Protein AF-A0A820GLK2-F1 (afdb_monomer)

Solvent-accessible surface area (backbone atoms only — not comparable to full-atom values): 5997 Å² total; per-residue (Å²): 110,70,65,62,49,45,74,74,43,26,61,38,66,73,38,43,76,71,35,72,69,24,27,65,56,79,54,39,72,41,51,70,53,36,54,73,48,28,77,39,46,34,54,80,67,47,67,36,92,81,58,65,65,64,58,57,59,56,61,69,67,52,93,72,88,89,77,72,69,48,96,80,53,87,81,52,85,61,39,49,47,45,70,80,38,76,76,55,76,65,64,65,75,81,84,125

pLDDT: mean 92.06, std 10.08, range [39.66, 98.44]

InterPro domains:
  IPR029058 Alpha/Beta hydrolase fold [G3DSA:3.40.50.1820] (1-95)
  IPR029058 Alpha/Beta hydrolase fold [SSF53474] (4-90)

Secondary structure (DSSP, 8-state):
-HHHHHHHHTTSHHHHTT-GGGGG---TT-HHHHHHH-SSHHHHTT-SSS--HHHHHHHTT-S-------TT-SSSSSGGGGGT--PPTT------

Organism: NCBI:txid392033

Sequence (96 aa):
RFHQLITKYAYEKFIQDRISIANYWHNPTQSNKYISWCHFLPDINNERETRNKIYCINMLKLNAFVITYSDLDEIIIPKQSGWFIGYAPQSFKVET

Foldseek 3Di:
DVVVVCVVCLQPQVNLVPPPCSLPDDDLQPNVSCQPRNPHDCQLVQVHPDHDVVSVVVVVPDPDDDFDFDPPDPPDVVSCVSVVDDDHRPRDDPPD

Structure (mmCIF, N/CA/C/O backbone):
data_AF-A0A820GLK2-F1
#
_entry.id   AF-A0A820GLK2-F1
#
loop_
_atom_site.group_PDB
_atom_site.id
_atom_site.type_symbol
_atom_site.label_atom_id
_atom_site.label_alt_id
_atom_site.label_comp_id
_atom_site.label_asym_id
_atom_site.label_entity_id
_atom_site.label_seq_id
_atom_site.pdbx_PDB_ins_code
_atom_site.Cartn_x
_atom_site.Cartn_y
_atom_site.Cartn_z
_atom_site.occupancy
_atom_site.B_iso_or_equiv
_atom_site.auth_seq_id
_atom_site.auth_comp_id
_atom_site.auth_asym_id
_atom_site.auth_atom_id
_atom_site.pdbx_PDB_model_num
ATOM 1 N N . ARG A 1 1 ? 3.908 -9.491 -17.767 1.00 74.69 1 ARG A N 1
ATOM 2 C CA . ARG A 1 1 ? 3.948 -8.191 -18.495 1.00 74.69 1 ARG A CA 1
ATOM 3 C C . ARG A 1 1 ? 3.370 -7.026 -17.683 1.00 74.69 1 ARG A C 1
ATOM 5 O O . ARG A 1 1 ? 4.114 -6.092 -17.435 1.00 74.69 1 ARG A O 1
ATOM 12 N N . PHE A 1 2 ? 2.104 -7.057 -17.235 1.00 83.19 2 PHE A N 1
ATOM 13 C CA . PHE A 1 2 ? 1.537 -5.964 -16.415 1.00 83.19 2 PHE A CA 1
ATOM 14 C C . PHE A 1 2 ? 2.301 -5.748 -15.096 1.00 83.19 2 PHE A C 1
ATOM 16 O O . PHE A 1 2 ? 2.697 -4.626 -14.806 1.00 83.19 2 PHE A O 1
ATOM 23 N N . HIS A 1 3 ? 2.603 -6.832 -14.371 1.00 83.69 3 HIS A N 1
ATOM 24 C CA . HIS A 1 3 ? 3.404 -6.787 -13.141 1.00 83.69 3 HIS A CA 1
ATOM 25 C C . HIS A 1 3 ? 4.754 -6.071 -13.340 1.00 83.69 3 HIS A C 1
ATOM 27 O O . HIS A 1 3 ? 5.078 -5.135 -12.629 1.00 83.69 3 HIS A O 1
ATOM 33 N N . GLN A 1 4 ? 5.517 -6.428 -14.375 1.00 87.25 4 GLN A N 1
ATOM 34 C CA . GLN A 1 4 ? 6.795 -5.767 -14.674 1.00 87.25 4 GLN A CA 1
ATOM 35 C C . GLN A 1 4 ? 6.630 -4.266 -14.980 1.00 87.25 4 GLN A C 1
ATOM 37 O O . GLN A 1 4 ? 7.464 -3.457 -14.573 1.00 87.25 4 GLN A O 1
ATOM 42 N N . LEU A 1 5 ? 5.553 -3.881 -15.677 1.00 89.94 5 LEU A N 1
ATOM 43 C CA . LEU A 1 5 ? 5.266 -2.476 -15.973 1.00 89.94 5 LEU A CA 1
ATOM 44 C C . LEU A 1 5 ? 4.922 -1.695 -14.703 1.00 89.94 5 LEU A C 1
ATOM 46 O O . LEU A 1 5 ? 5.486 -0.622 -14.496 1.00 89.94 5 LEU A O 1
ATOM 50 N N . ILE A 1 6 ? 4.053 -2.226 -13.840 1.00 90.12 6 ILE A N 1
ATOM 51 C CA . ILE A 1 6 ? 3.694 -1.540 -12.596 1.00 90.12 6 ILE A CA 1
ATOM 52 C C . ILE A 1 6 ? 4.902 -1.472 -11.650 1.00 90.12 6 ILE A C 1
ATOM 54 O O . ILE A 1 6 ? 5.203 -0.396 -11.149 1.00 90.12 6 ILE A O 1
ATOM 58 N N . THR A 1 7 ? 5.709 -2.533 -11.532 1.00 88.56 7 THR A N 1
ATOM 59 C CA . THR A 1 7 ? 6.958 -2.516 -10.747 1.00 88.56 7 THR A CA 1
ATOM 60 C C . THR A 1 7 ? 7.914 -1.410 -11.190 1.00 88.56 7 THR A C 1
ATOM 62 O O . THR A 1 7 ? 8.594 -0.811 -10.355 1.00 88.56 7 THR A O 1
ATOM 65 N N . LYS A 1 8 ? 7.977 -1.125 -12.496 1.00 91.31 8 LYS A N 1
ATOM 66 C CA . LYS A 1 8 ? 8.883 -0.119 -13.058 1.00 91.31 8 LYS A CA 1
ATOM 67 C C . LYS A 1 8 ? 8.332 1.307 -12.981 1.00 91.31 8 LYS A C 1
ATOM 69 O O . LYS A 1 8 ? 9.111 2.225 -12.740 1.00 91.31 8 LYS A O 1
ATOM 74 N N . TYR A 1 9 ? 7.029 1.488 -13.197 1.00 95.44 9 TYR A N 1
ATOM 75 C CA . TYR A 1 9 ? 6.416 2.801 -13.432 1.00 95.44 9 TYR A CA 1
ATOM 76 C C . TYR A 1 9 ? 5.352 3.206 -12.403 1.00 95.44 9 TYR A C 1
ATOM 78 O O . TYR A 1 9 ? 4.763 4.272 -12.557 1.00 95.44 9 TYR A O 1
ATOM 86 N N . ALA A 1 10 ? 5.087 2.403 -11.363 1.00 96.25 10 ALA A N 1
ATOM 87 C CA . ALA A 1 10 ? 4.038 2.689 -10.376 1.00 9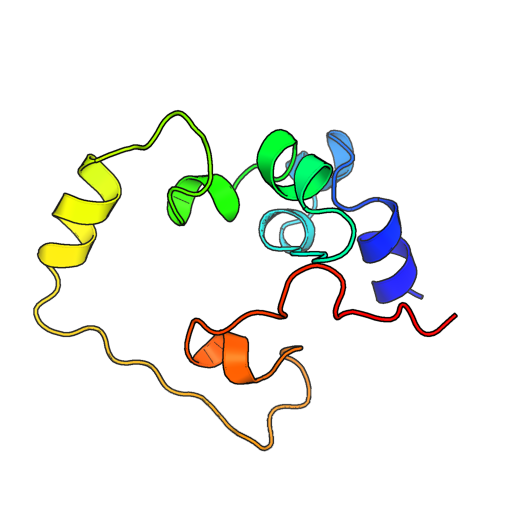6.25 10 ALA A CA 1
ATOM 88 C C . ALA A 1 10 ? 4.125 4.111 -9.823 1.00 96.25 10 ALA A C 1
ATOM 90 O O . ALA A 1 10 ? 3.106 4.771 -9.694 1.00 96.25 10 ALA A O 1
ATOM 91 N N . TYR A 1 11 ? 5.328 4.596 -9.526 1.00 97.31 11 TYR A N 1
ATOM 92 C CA . TYR A 1 11 ? 5.537 5.889 -8.874 1.00 97.31 11 TYR A CA 1
ATOM 93 C C . TYR A 1 11 ? 5.650 7.076 -9.842 1.00 97.31 11 TYR A C 1
ATOM 95 O O . TYR A 1 11 ? 5.952 8.185 -9.413 1.00 97.31 11 TYR A O 1
ATOM 103 N N . GLU A 1 12 ? 5.414 6.869 -11.139 1.00 97.19 12 GLU A N 1
ATOM 104 C CA . GLU A 1 12 ? 5.312 7.972 -12.092 1.00 97.19 12 GLU A CA 1
ATOM 105 C C . GLU A 1 12 ? 3.996 8.725 -11.881 1.00 97.19 12 GLU A C 1
ATOM 107 O O . GLU A 1 12 ? 2.930 8.114 -11.780 1.00 97.19 12 GLU A O 1
ATOM 112 N N . LYS A 1 13 ? 4.045 10.063 -11.878 1.00 96.81 13 LYS A N 1
ATOM 113 C CA . LYS A 1 13 ? 2.887 10.918 -11.558 1.00 96.81 13 LYS A CA 1
ATOM 114 C C . LYS A 1 13 ? 1.635 10.572 -12.375 1.00 96.81 13 LYS A C 1
ATOM 116 O O . LYS A 1 13 ? 0.561 10.394 -11.817 1.00 96.81 13 LYS A O 1
ATOM 121 N N . PHE A 1 14 ? 1.772 10.417 -13.693 1.00 96.81 14 PHE A N 1
ATOM 122 C CA . PHE A 1 14 ? 0.645 10.059 -14.566 1.00 96.81 14 PHE A CA 1
ATOM 123 C C . PHE A 1 14 ? 0.030 8.692 -14.223 1.00 96.81 14 PHE A C 1
ATOM 125 O O . PHE A 1 14 ? -1.171 8.499 -14.406 1.00 96.81 14 PHE A O 1
ATOM 132 N N . ILE A 1 15 ? 0.844 7.746 -13.743 1.00 97.44 15 ILE A N 1
ATOM 133 C CA . ILE A 1 15 ? 0.399 6.404 -13.361 1.00 97.44 15 ILE A CA 1
ATOM 134 C C . ILE A 1 15 ? -0.325 6.456 -12.013 1.00 97.44 15 ILE A C 1
ATOM 136 O O . ILE A 1 15 ? -1.427 5.921 -11.919 1.00 97.44 15 ILE A O 1
ATOM 140 N N . GLN A 1 16 ? 0.218 7.164 -11.017 1.00 97.88 16 GLN A N 1
ATOM 141 C CA . GLN A 1 16 ? -0.462 7.41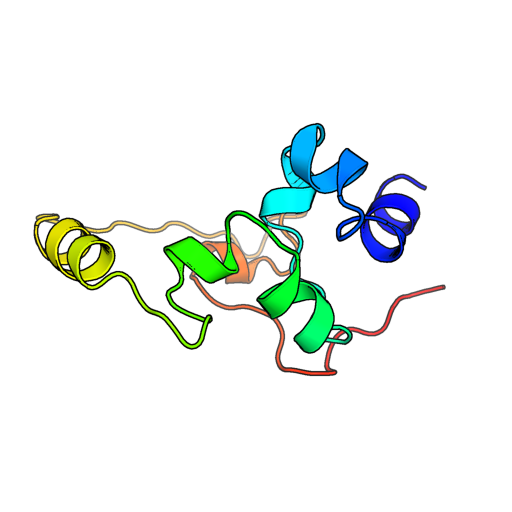6 -9.737 1.00 97.88 16 GLN A CA 1
ATOM 142 C C . GLN A 1 16 ? -1.818 8.121 -9.925 1.00 97.88 16 GLN A C 1
ATOM 144 O O . GLN A 1 16 ? -2.799 7.746 -9.288 1.00 97.88 16 GLN A O 1
ATOM 149 N N . ASP A 1 17 ? -1.897 9.088 -10.844 1.00 97.75 17 ASP A N 1
ATOM 150 C CA . ASP A 1 17 ? -3.112 9.872 -11.109 1.00 97.75 17 ASP A CA 1
ATOM 151 C C . ASP A 1 17 ? -4.220 9.069 -11.833 1.00 97.75 17 ASP A C 1
ATOM 153 O O . ASP A 1 17 ? -5.373 9.499 -11.855 1.00 97.75 17 ASP A O 1
ATOM 157 N N . ARG A 1 18 ? -3.901 7.932 -12.478 1.00 96.50 18 ARG A N 1
ATOM 158 C CA . ARG A 1 18 ? -4.832 7.238 -13.401 1.00 96.50 18 ARG A CA 1
ATOM 159 C C . ARG A 1 18 ? -5.020 5.748 -13.156 1.00 96.50 18 ARG A C 1
ATOM 161 O O . ARG A 1 18 ? -6.019 5.192 -13.607 1.00 96.50 18 ARG A O 1
ATOM 168 N N . ILE A 1 19 ? -4.077 5.087 -12.493 1.00 96.62 19 ILE A N 1
ATOM 169 C CA . ILE A 1 19 ? -4.096 3.641 -12.267 1.00 96.62 19 ILE A CA 1
ATOM 170 C C . ILE A 1 19 ? -4.244 3.383 -10.771 1.00 96.62 19 ILE A C 1
ATOM 172 O O . ILE A 1 19 ? -3.330 3.632 -9.988 1.00 96.62 19 ILE A O 1
ATOM 176 N N . SER A 1 20 ? -5.386 2.827 -10.367 1.00 96.44 20 SER A N 1
ATOM 177 C CA . SER A 1 20 ? -5.675 2.538 -8.956 1.00 96.44 20 SER A CA 1
ATOM 178 C C . SER A 1 20 ? -4.626 1.624 -8.317 1.00 96.44 20 SER A C 1
ATOM 180 O O . SER A 1 20 ? -4.183 1.896 -7.209 1.00 96.44 20 SER A O 1
ATOM 182 N N . ILE A 1 21 ? -4.154 0.605 -9.041 1.00 95.94 21 ILE A N 1
ATOM 183 C CA . ILE A 1 21 ? -3.149 -0.358 -8.556 1.00 95.94 21 ILE A CA 1
ATOM 184 C C . ILE A 1 21 ? -1.854 0.338 -8.113 1.00 95.94 21 ILE A C 1
ATOM 186 O O . ILE A 1 21 ? -1.212 -0.083 -7.155 1.00 95.94 21 ILE A O 1
ATOM 190 N N . ALA A 1 22 ? -1.482 1.439 -8.768 1.00 97.25 22 ALA A N 1
ATOM 191 C CA . ALA A 1 22 ? -0.277 2.186 -8.433 1.00 97.25 22 ALA A CA 1
ATOM 192 C C . ALA A 1 22 ? -0.335 2.807 -7.028 1.00 97.25 22 ALA A C 1
ATOM 194 O O . ALA A 1 22 ? 0.693 2.925 -6.365 1.00 97.25 22 ALA A O 1
ATOM 195 N N . ASN A 1 23 ? -1.535 3.155 -6.559 1.00 98.00 23 ASN A N 1
ATOM 196 C CA . ASN A 1 23 ? -1.768 3.844 -5.290 1.00 98.00 23 ASN A CA 1
ATOM 197 C C . ASN A 1 23 ? -1.594 2.939 -4.058 1.00 98.00 23 ASN A C 1
ATOM 199 O O . ASN A 1 23 ? -1.519 3.430 -2.934 1.00 98.00 23 ASN A O 1
ATOM 203 N N . TYR A 1 24 ? -1.497 1.624 -4.252 1.00 97.00 24 TYR A N 1
ATOM 204 C CA . TYR A 1 24 ? -1.152 0.667 -3.199 1.00 97.00 24 TYR A CA 1
ATOM 205 C C . TYR A 1 24 ? 0.001 -0.258 -3.593 1.00 97.00 24 TYR A C 1
ATOM 207 O O . TYR A 1 24 ? 0.262 -1.263 -2.933 1.00 97.00 24 TYR A O 1
ATOM 215 N N . TRP A 1 25 ? 0.727 0.089 -4.657 1.00 96.38 25 TRP A N 1
ATOM 216 C CA . T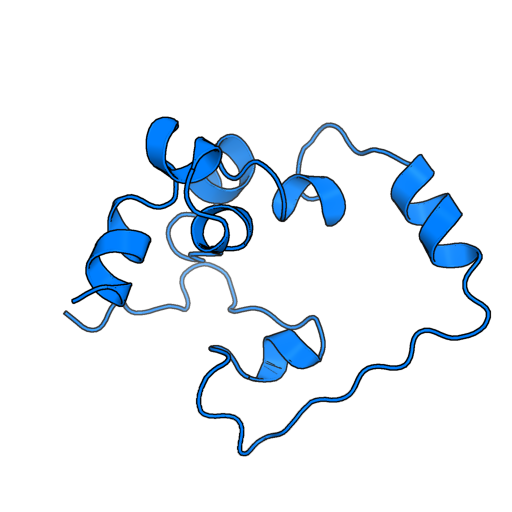RP A 1 25 ? 1.927 -0.636 -5.033 1.00 96.38 25 TRP A CA 1
ATOM 217 C C . TRP A 1 25 ? 3.029 -0.379 -4.003 1.00 96.38 25 TRP A C 1
ATOM 219 O O . TRP A 1 25 ? 3.523 0.742 -3.884 1.00 96.38 25 TRP A O 1
ATOM 229 N N . HIS A 1 26 ? 3.424 -1.420 -3.271 1.00 95.06 26 HIS A N 1
ATOM 230 C CA . HIS A 1 26 ? 4.466 -1.338 -2.253 1.00 95.06 26 HIS A CA 1
ATOM 231 C C . HIS A 1 26 ? 5.671 -2.194 -2.652 1.00 95.06 26 HIS A C 1
ATOM 233 O O . HIS A 1 26 ? 5.732 -3.395 -2.397 1.00 95.06 26 HIS A O 1
ATOM 239 N N . ASN A 1 27 ? 6.649 -1.559 -3.299 1.00 93.19 27 ASN A N 1
ATOM 240 C CA . ASN A 1 27 ? 7.921 -2.196 -3.637 1.00 93.19 27 ASN A CA 1
ATOM 241 C C . ASN A 1 27 ? 8.943 -2.007 -2.494 1.00 93.19 27 ASN A C 1
ATOM 243 O O . ASN A 1 27 ? 9.467 -0.896 -2.347 1.00 93.19 27 ASN A O 1
ATOM 247 N N . PRO A 1 28 ? 9.314 -3.063 -1.741 1.00 90.88 28 PRO A N 1
ATOM 248 C CA . PRO A 1 28 ? 10.189 -2.946 -0.570 1.00 90.88 28 PRO A CA 1
ATOM 249 C C . PRO A 1 28 ? 11.667 -2.711 -0.925 1.00 90.88 28 PRO A C 1
ATOM 251 O O . PRO A 1 28 ? 12.483 -2.481 -0.036 1.00 90.88 28 PRO A O 1
ATOM 254 N N . THR A 1 29 ? 12.039 -2.768 -2.210 1.00 91.06 29 THR A N 1
ATOM 255 C CA . THR A 1 29 ? 13.378 -2.365 -2.692 1.00 91.06 29 THR A CA 1
ATOM 256 C C . THR A 1 29 ? 13.453 -0.880 -3.049 1.00 91.06 29 THR A C 1
ATOM 258 O O . THR A 1 29 ? 14.536 -0.343 -3.265 1.00 91.06 29 THR A O 1
ATOM 261 N N . GLN A 1 30 ? 12.307 -0.196 -3.110 1.00 92.81 30 GLN A N 1
ATOM 262 C CA . GLN A 1 30 ? 12.191 1.206 -3.510 1.00 92.81 30 GLN A CA 1
ATOM 263 C C . GLN A 1 30 ? 11.454 2.033 -2.448 1.00 92.81 30 GLN A C 1
ATOM 265 O O . GLN A 1 30 ? 10.665 2.913 -2.791 1.00 92.81 30 GLN A O 1
ATOM 270 N N . SER A 1 31 ? 11.723 1.776 -1.164 1.00 92.12 31 SER A N 1
ATOM 271 C CA . SER A 1 31 ? 11.025 2.406 -0.031 1.00 92.12 31 SER A CA 1
ATOM 272 C C . SER A 1 31 ? 11.007 3.934 -0.105 1.00 92.12 31 SER A C 1
ATOM 274 O O . SER A 1 31 ? 9.963 4.537 0.106 1.00 92.12 31 SER A O 1
ATOM 276 N N . ASN A 1 32 ? 12.115 4.569 -0.505 1.00 94.44 32 ASN A N 1
A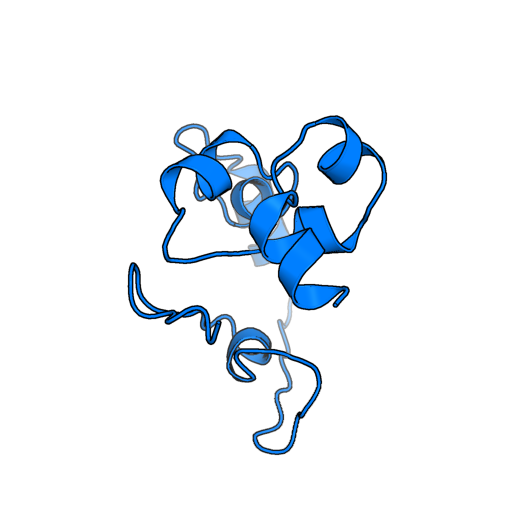TOM 277 C CA . ASN A 1 32 ? 12.161 6.028 -0.657 1.00 94.44 32 ASN A CA 1
ATOM 278 C C . ASN A 1 32 ? 11.186 6.523 -1.734 1.00 94.44 32 ASN A C 1
ATOM 280 O O . ASN A 1 32 ? 10.473 7.498 -1.521 1.00 94.44 32 ASN A O 1
ATOM 284 N N . LYS A 1 33 ? 11.109 5.838 -2.885 1.00 95.62 33 LYS A N 1
ATOM 285 C CA . LYS A 1 33 ? 10.160 6.223 -3.939 1.00 95.62 33 LYS A CA 1
ATOM 286 C C . LYS A 1 33 ? 8.722 5.999 -3.493 1.00 95.62 33 LYS A C 1
ATOM 288 O O . LYS A 1 33 ? 7.884 6.858 -3.729 1.00 95.62 33 LYS A O 1
ATOM 293 N N . TYR A 1 34 ? 8.468 4.873 -2.838 1.00 96.25 34 TYR A N 1
ATOM 294 C CA . TYR A 1 34 ? 7.168 4.538 -2.279 1.00 96.25 34 TYR A CA 1
ATOM 295 C C . TYR A 1 34 ? 6.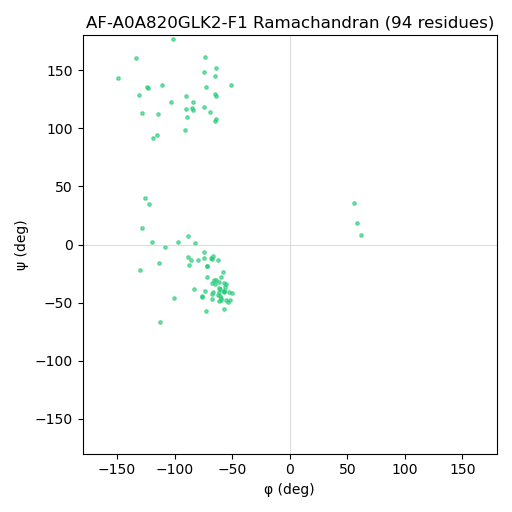683 5.616 -1.298 1.00 96.25 34 TYR A C 1
ATOM 297 O O . TYR A 1 34 ? 5.641 6.220 -1.544 1.00 96.25 34 TYR A O 1
ATOM 305 N N . ILE A 1 35 ? 7.474 5.940 -0.268 1.00 96.81 35 ILE A N 1
ATOM 306 C CA . ILE A 1 35 ? 7.112 6.952 0.735 1.00 96.81 35 ILE A CA 1
ATOM 307 C C . ILE A 1 35 ? 6.926 8.328 0.093 1.00 96.81 35 ILE A C 1
ATOM 309 O O . ILE A 1 35 ? 6.000 9.039 0.465 1.00 96.81 35 ILE A O 1
ATOM 313 N N . SER A 1 36 ? 7.772 8.730 -0.860 1.00 96.44 36 SER A N 1
ATOM 314 C CA . SER A 1 36 ? 7.676 10.066 -1.460 1.00 96.44 36 SER A CA 1
ATOM 315 C C . SER A 1 36 ? 6.526 10.195 -2.464 1.00 96.44 36 SER A C 1
ATOM 317 O O . SER A 1 36 ? 5.787 11.179 -2.402 1.00 96.44 36 SER A O 1
ATOM 319 N N . TRP A 1 37 ? 6.334 9.214 -3.348 1.00 97.25 37 TRP A N 1
ATOM 320 C CA . TRP A 1 37 ? 5.539 9.369 -4.575 1.00 97.25 37 TRP A CA 1
ATOM 321 C C . TRP A 1 37 ? 4.248 8.550 -4.627 1.00 97.25 37 TRP A C 1
ATOM 323 O O . TRP A 1 37 ? 3.396 8.853 -5.454 1.00 97.25 37 TRP A O 1
ATOM 333 N N . CYS A 1 38 ? 4.060 7.538 -3.777 1.00 97.94 38 CYS A N 1
ATOM 334 C CA . CYS A 1 38 ? 2.791 6.808 -3.739 1.00 97.94 38 CYS A CA 1
ATOM 335 C C . CYS A 1 38 ? 1.716 7.665 -3.054 1.00 97.94 38 CYS A C 1
ATOM 337 O O . CYS A 1 38 ? 1.878 8.033 -1.891 1.00 97.94 38 CYS A O 1
ATOM 339 N N . HIS A 1 39 ? 0.636 8.027 -3.749 1.00 97.62 39 HIS A N 1
ATOM 340 C CA . HIS A 1 39 ? -0.293 9.045 -3.244 1.00 97.62 39 HIS A CA 1
ATOM 341 C C . HIS A 1 39 ? -1.155 8.564 -2.072 1.00 97.62 39 HIS A C 1
ATOM 343 O O . HIS A 1 39 ? -1.551 9.384 -1.250 1.00 97.62 39 HIS A O 1
ATOM 349 N N . PHE A 1 40 ? -1.440 7.263 -1.979 1.00 97.75 40 PHE A N 1
ATOM 350 C CA . PHE A 1 40 ? -2.465 6.754 -1.066 1.00 97.75 40 PHE A CA 1
ATOM 351 C C . PHE A 1 40 ? -1.905 5.910 0.080 1.00 97.75 40 PHE A C 1
ATOM 353 O O . PHE A 1 40 ? -1.980 6.331 1.231 1.00 97.75 40 PHE A O 1
ATOM 360 N N . LEU A 1 41 ? -1.330 4.736 -0.202 1.00 97.75 41 LEU A N 1
ATOM 361 C CA . LEU A 1 41 ? -0.973 3.773 0.846 1.00 97.75 41 LEU A CA 1
ATOM 362 C C . LEU A 1 41 ? -0.062 4.338 1.962 1.00 97.75 41 LEU A C 1
ATOM 364 O O . LEU A 1 41 ? -0.435 4.187 3.126 1.00 97.75 41 LEU A O 1
ATOM 368 N N . PRO A 1 42 ? 1.048 5.059 1.683 1.00 97.19 42 PRO A N 1
ATOM 369 C CA . PRO A 1 42 ? 1.880 5.613 2.755 1.00 97.19 42 PRO A CA 1
ATOM 370 C C . PRO A 1 42 ? 1.229 6.798 3.490 1.00 97.19 42 PRO A C 1
ATOM 372 O O . PRO A 1 42 ? 1.660 7.132 4.596 1.00 97.19 42 PRO A O 1
ATOM 375 N N . ASP A 1 43 ? 0.212 7.449 2.904 1.00 97.56 43 ASP A N 1
ATOM 376 C CA . ASP A 1 43 ? -0.574 8.491 3.581 1.00 97.56 43 ASP A CA 1
ATOM 377 C C . ASP A 1 43 ? -1.500 7.867 4.630 1.00 97.56 43 ASP A C 1
ATOM 379 O O . ASP A 1 43 ? -1.380 8.156 5.823 1.00 97.56 43 ASP A O 1
ATOM 383 N N . ILE A 1 44 ? -2.365 6.936 4.212 1.00 96.94 44 ILE A N 1
ATOM 384 C CA . ILE A 1 44 ? -3.334 6.308 5.121 1.00 96.94 44 ILE A CA 1
ATOM 385 C C . ILE A 1 44 ? -2.656 5.462 6.208 1.00 96.94 44 ILE A C 1
ATOM 387 O O . ILE A 1 44 ? -3.149 5.402 7.336 1.00 96.94 44 ILE A O 1
ATOM 391 N N . ASN A 1 45 ? -1.488 4.884 5.907 1.00 96.62 45 ASN A N 1
ATOM 392 C CA . ASN A 1 45 ? -0.694 4.117 6.865 1.00 96.62 45 ASN A CA 1
ATOM 393 C C . ASN A 1 45 ? 0.177 4.993 7.784 1.00 96.62 45 ASN A C 1
ATOM 395 O O . ASN A 1 45 ? 0.881 4.461 8.640 1.00 96.62 45 ASN A O 1
ATOM 399 N N . ASN A 1 46 ? 0.131 6.325 7.659 1.00 96.25 46 ASN A N 1
ATOM 400 C CA . ASN A 1 46 ? 0.949 7.256 8.448 1.00 96.25 46 ASN A CA 1
ATOM 401 C C . ASN A 1 46 ? 2.470 6.987 8.358 1.00 96.25 46 ASN A C 1
ATOM 403 O O . ASN A 1 46 ? 3.207 7.171 9.333 1.00 96.25 46 ASN A O 1
ATOM 407 N N . GLU A 1 47 ? 2.951 6.569 7.188 1.00 95.25 47 GLU A N 1
ATOM 408 C CA . GLU A 1 47 ? 4.359 6.217 6.954 1.00 95.25 47 GLU A CA 1
ATOM 409 C C . GLU A 1 47 ? 5.216 7.429 6.556 1.00 95.25 47 GLU A C 1
ATOM 411 O O . GLU A 1 47 ? 6.442 7.396 6.662 1.00 95.25 47 GLU A O 1
ATOM 416 N N . ARG A 1 48 ? 4.575 8.523 6.131 1.00 95.25 48 ARG A N 1
ATOM 417 C CA . ARG A 1 48 ? 5.230 9.810 5.858 1.00 95.25 48 ARG A CA 1
ATOM 418 C C . ARG A 1 48 ? 5.627 10.522 7.158 1.00 95.25 48 ARG A C 1
ATOM 420 O O . ARG A 1 48 ? 5.094 10.249 8.234 1.00 95.25 48 ARG A O 1
ATOM 427 N N . GLU A 1 49 ? 6.549 11.481 7.049 1.00 94.06 49 GLU A N 1
ATOM 428 C CA . GLU A 1 49 ? 6.983 12.305 8.190 1.00 94.06 49 GLU A CA 1
ATOM 429 C C . GLU A 1 49 ? 5.823 13.109 8.794 1.00 94.06 49 GLU A C 1
ATOM 431 O O . GLU A 1 49 ? 5.638 13.143 10.011 1.00 94.06 49 GLU A O 1
ATOM 436 N N . THR A 1 50 ? 5.004 13.721 7.933 1.00 93.56 50 THR A N 1
ATOM 437 C CA . THR A 1 50 ? 3.771 14.396 8.351 1.00 93.56 50 THR A CA 1
ATOM 438 C C . THR A 1 50 ? 2.646 13.373 8.434 1.00 93.56 50 THR A C 1
ATOM 440 O O . THR A 1 50 ? 2.276 12.777 7.426 1.00 93.56 50 THR A O 1
ATOM 443 N N . ARG A 1 51 ? 2.098 13.174 9.637 1.00 93.94 51 ARG A N 1
ATOM 444 C CA . ARG A 1 51 ? 1.064 12.169 9.923 1.00 93.94 51 ARG A CA 1
ATOM 445 C C . ARG A 1 51 ? -0.273 12.821 10.241 1.00 93.94 51 ARG A C 1
ATOM 447 O O . ARG A 1 51 ? -0.332 13.762 11.037 1.00 93.94 51 ARG A O 1
ATOM 454 N N . ASN A 1 52 ? -1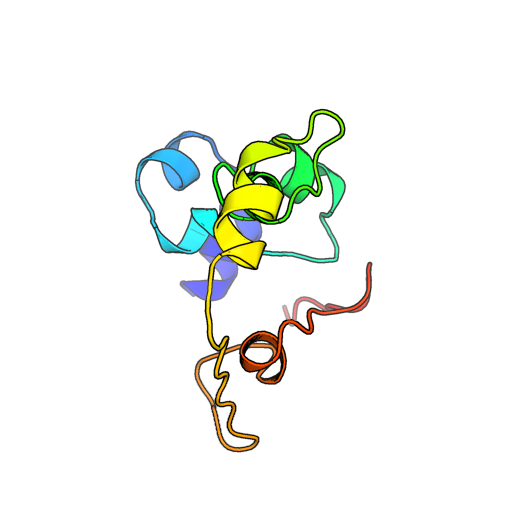.357 12.271 9.700 1.00 94.50 52 ASN A N 1
ATOM 455 C CA . ASN A 1 52 ? -2.704 12.742 9.990 1.00 94.50 52 ASN A CA 1
ATOM 456 C C . ASN A 1 52 ? -3.298 11.987 11.190 1.00 94.50 52 ASN A C 1
ATOM 458 O O . ASN A 1 52 ? -3.857 10.897 11.065 1.00 94.50 52 ASN A O 1
ATOM 462 N N . LYS A 1 53 ? -3.230 12.604 12.377 1.00 95.69 53 LYS A N 1
ATOM 463 C CA . LYS A 1 53 ? -3.756 12.016 13.625 1.00 95.69 53 LYS A CA 1
ATOM 464 C C . LYS A 1 53 ? -5.254 11.681 13.559 1.00 95.69 53 LYS A C 1
ATOM 466 O O . LYS A 1 53 ? -5.703 10.802 14.293 1.00 95.69 53 LYS A O 1
ATOM 471 N N . ILE A 1 54 ? -6.017 12.336 12.680 1.00 97.31 54 ILE A N 1
ATOM 472 C CA . ILE A 1 54 ? -7.455 12.089 12.512 1.00 97.31 54 ILE A CA 1
ATOM 473 C C . ILE A 1 54 ? -7.710 10.670 11.986 1.00 97.31 54 ILE A C 1
ATOM 475 O O . ILE A 1 54 ? -8.688 10.051 12.402 1.00 97.31 54 ILE A O 1
ATOM 479 N N . TYR A 1 55 ? -6.827 10.115 11.146 1.00 97.62 55 TYR A N 1
ATOM 480 C CA . TYR A 1 55 ? -6.961 8.738 10.653 1.00 97.62 55 TYR A CA 1
ATOM 481 C C . TYR A 1 55 ? -6.963 7.733 11.809 1.00 97.62 55 TYR A C 1
ATOM 483 O O . TYR A 1 55 ? -7.875 6.917 11.912 1.00 97.62 55 TYR A O 1
ATOM 491 N N . CYS A 1 56 ? -6.007 7.859 12.735 1.00 96.12 56 CYS A N 1
ATOM 492 C CA . CYS A 1 56 ? -5.938 7.023 13.934 1.00 96.12 56 CYS A CA 1
ATOM 493 C C . CYS A 1 56 ? -7.187 7.192 14.814 1.00 96.12 56 CYS A C 1
ATOM 495 O O . CYS A 1 56 ? -7.828 6.207 15.171 1.00 96.12 56 CYS A O 1
ATOM 497 N N . ILE A 1 57 ? -7.589 8.439 15.090 1.00 98.19 57 ILE A N 1
ATOM 498 C CA . ILE A 1 57 ? -8.792 8.736 15.886 1.00 98.19 57 ILE A CA 1
ATOM 499 C C . ILE A 1 57 ? -10.039 8.093 15.271 1.00 98.19 57 ILE A C 1
ATOM 501 O O . ILE A 1 57 ? -10.880 7.576 15.998 1.00 98.19 57 ILE A O 1
ATOM 505 N N . ASN A 1 58 ? -10.178 8.120 13.945 1.00 98.19 58 ASN A N 1
ATOM 506 C CA . ASN A 1 58 ? -11.326 7.531 13.265 1.00 98.19 58 ASN A CA 1
ATOM 507 C C . ASN A 1 58 ? -11.281 5.999 13.256 1.00 98.19 58 ASN A C 1
ATOM 509 O O . ASN A 1 58 ? -12.314 5.383 13.497 1.00 98.19 58 ASN A O 1
ATOM 513 N N . MET A 1 59 ? -10.110 5.388 13.051 1.00 97.38 59 MET A N 1
ATOM 514 C CA . MET A 1 59 ? -9.947 3.930 13.139 1.00 97.38 59 MET A CA 1
ATOM 515 C C . MET A 1 59 ? -10.287 3.398 14.537 1.00 97.38 59 MET A C 1
ATOM 517 O O . MET A 1 59 ? -10.942 2.367 14.657 1.00 97.38 59 MET A O 1
ATOM 521 N N . LEU A 1 60 ? -9.928 4.133 15.596 1.00 97.88 60 LEU A N 1
ATOM 522 C CA . LEU A 1 60 ? -10.244 3.773 16.985 1.00 97.88 60 LEU A CA 1
ATOM 523 C C . LEU A 1 60 ? -11.742 3.846 17.331 1.00 97.88 60 LEU A C 1
ATOM 525 O O . LEU A 1 60 ? -12.140 3.352 18.381 1.00 97.88 60 LEU A O 1
ATOM 529 N N . LYS A 1 61 ? -12.584 4.446 16.477 1.00 98.38 61 LYS A N 1
ATOM 530 C CA . LYS A 1 61 ? -14.046 4.470 16.674 1.00 98.38 61 LYS A CA 1
ATOM 531 C C . LYS A 1 61 ? -14.728 3.171 16.246 1.00 98.38 61 LYS A C 1
ATOM 533 O O . LYS A 1 61 ? -15.908 2.991 16.540 1.00 98.38 61 LYS A O 1
ATOM 538 N N . LEU A 1 62 ? -14.035 2.296 15.517 1.00 98.12 62 LEU A N 1
ATOM 539 C CA . LEU A 1 62 ? -14.591 1.015 15.097 1.00 98.12 62 LEU A CA 1
ATOM 540 C C . LEU A 1 62 ? -14.853 0.139 16.327 1.00 98.12 62 LEU A C 1
ATOM 542 O O . LEU A 1 62 ? -13.962 -0.076 17.141 1.00 98.12 62 LEU A O 1
ATOM 546 N N . ASN A 1 63 ? -16.062 -0.414 16.432 1.00 98.44 63 ASN A N 1
ATOM 547 C CA . ASN A 1 63 ? -16.379 -1.394 17.477 1.00 98.44 63 ASN A CA 1
ATOM 548 C C . ASN A 1 63 ? -15.613 -2.713 17.271 1.00 98.44 63 ASN A C 1
ATOM 550 O O . ASN A 1 63 ? -15.243 -3.389 18.224 1.00 98.44 63 ASN A O 1
ATOM 554 N N . ALA A 1 64 ? -15.377 -3.081 16.011 1.00 97.75 64 ALA A N 1
ATOM 555 C CA . ALA A 1 64 ? -14.568 -4.227 15.633 1.00 97.75 64 ALA A CA 1
ATOM 556 C C . ALA A 1 64 ? -13.889 -3.961 14.288 1.00 97.75 64 ALA A C 1
ATOM 558 O O . ALA A 1 64 ? -14.490 -3.374 13.386 1.00 97.75 64 ALA A O 1
ATOM 559 N N . PHE A 1 65 ? -12.655 -4.439 14.146 1.00 96.88 65 PHE A N 1
ATOM 560 C CA . PHE A 1 65 ? -11.935 -4.476 12.880 1.00 96.88 65 PHE A CA 1
ATOM 561 C C . PHE A 1 65 ? -11.625 -5.934 12.545 1.00 96.88 65 PHE A C 1
ATOM 563 O O . PHE A 1 65 ? -10.645 -6.502 13.022 1.00 96.88 65 PHE A O 1
ATOM 570 N N . VAL A 1 66 ? -12.537 -6.569 11.805 1.00 96.00 66 VAL A N 1
ATOM 571 C CA . VAL A 1 66 ? -12.438 -7.988 11.447 1.00 96.00 66 VAL A CA 1
ATOM 572 C C . VAL A 1 66 ? -11.679 -8.116 10.137 1.00 96.00 66 VAL A C 1
ATOM 574 O O . VAL A 1 66 ? -12.023 -7.477 9.146 1.00 96.00 66 VAL A O 1
ATOM 577 N N . ILE A 1 67 ? -10.658 -8.962 10.146 1.00 95.50 67 ILE A N 1
ATOM 578 C CA . ILE A 1 67 ? -9.770 -9.195 9.017 1.00 95.50 67 ILE A CA 1
ATOM 579 C C . ILE A 1 67 ? -9.794 -10.685 8.692 1.00 95.50 67 ILE A C 1
ATOM 581 O O . ILE A 1 67 ? -9.710 -11.519 9.592 1.00 95.50 67 ILE A O 1
ATOM 585 N N . THR A 1 68 ? -9.886 -11.017 7.408 1.00 92.31 68 THR A N 1
ATOM 586 C CA . THR A 1 68 ? -9.808 -12.394 6.913 1.00 92.31 68 THR A CA 1
ATOM 587 C C . THR A 1 68 ? -8.685 -12.501 5.898 1.00 92.31 68 THR A C 1
ATOM 589 O O . THR A 1 68 ? -8.593 -11.672 4.994 1.00 92.31 68 THR A O 1
ATOM 592 N N . TYR A 1 69 ? -7.873 -13.545 6.010 1.00 93.25 69 TYR A N 1
ATOM 593 C CA . TYR A 1 69 ? -6.821 -13.862 5.052 1.00 93.25 69 TYR A CA 1
ATOM 594 C C . TYR A 1 69 ? -6.884 -15.354 4.702 1.00 93.25 69 TYR A C 1
ATOM 596 O O . TYR A 1 69 ? -7.475 -16.144 5.441 1.00 93.25 69 TYR A O 1
ATOM 604 N N . SER A 1 70 ? -6.292 -15.736 3.572 1.00 94.62 70 SER A N 1
ATOM 605 C CA . SER A 1 70 ? -6.199 -17.131 3.140 1.00 94.62 70 SER A CA 1
ATOM 606 C C . SER A 1 70 ? -4.770 -17.466 2.735 1.00 94.62 70 SER A C 1
ATOM 608 O O . SER A 1 70 ? -4.187 -16.800 1.880 1.00 94.62 70 SER A O 1
ATOM 610 N N . ASP A 1 71 ? -4.224 -18.548 3.288 1.00 93.12 71 ASP A N 1
ATOM 611 C CA . ASP A 1 71 ? -2.928 -19.092 2.860 1.00 93.12 71 ASP A CA 1
ATOM 612 C C . ASP A 1 71 ? -2.974 -19.687 1.442 1.00 93.12 71 ASP A C 1
ATOM 614 O O . ASP A 1 71 ? -1.934 -19.938 0.829 1.00 93.12 71 ASP A O 1
ATOM 618 N N . LEU A 1 72 ? -4.174 -19.863 0.881 1.00 95.44 72 LEU A N 1
ATOM 619 C CA . LEU A 1 72 ? -4.402 -20.348 -0.480 1.00 95.44 72 LEU A CA 1
ATOM 620 C C . LEU A 1 72 ? -4.632 -19.216 -1.496 1.00 95.44 72 LEU A C 1
ATOM 622 O O . LEU A 1 72 ? -4.859 -19.506 -2.661 1.00 95.44 72 LEU A O 1
ATOM 626 N N . ASP A 1 73 ? -4.559 -17.941 -1.096 1.00 94.06 73 ASP A N 1
ATOM 627 C CA . ASP A 1 73 ? -4.718 -16.810 -2.025 1.00 94.06 73 ASP A CA 1
ATOM 628 C C . ASP A 1 73 ? -3.581 -16.787 -3.066 1.00 94.06 73 ASP A C 1
ATOM 630 O O . ASP A 1 73 ? -2.409 -16.872 -2.707 1.00 94.06 73 ASP A O 1
ATOM 634 N N . GLU A 1 74 ? -3.904 -16.718 -4.355 1.00 93.25 74 GLU A N 1
ATOM 635 C CA . GLU A 1 74 ? -2.920 -16.665 -5.452 1.00 93.25 74 GLU A CA 1
ATOM 636 C C . GLU A 1 74 ? -2.845 -15.281 -6.123 1.00 93.25 74 GLU A C 1
ATOM 638 O O . GLU A 1 74 ? -2.039 -15.065 -7.028 1.00 93.25 74 GLU A O 1
ATOM 643 N N . ILE A 1 75 ? -3.677 -14.333 -5.684 1.00 91.81 75 ILE A N 1
ATOM 644 C CA . ILE A 1 75 ? -3.824 -12.998 -6.270 1.00 91.81 75 ILE A CA 1
ATOM 645 C C . ILE A 1 75 ? -3.059 -11.963 -5.438 1.00 91.81 75 ILE A C 1
ATOM 647 O O . ILE A 1 75 ? -2.344 -11.127 -5.996 1.00 91.81 75 ILE A O 1
ATOM 651 N N . ILE A 1 76 ? -3.207 -11.996 -4.111 1.00 92.38 76 ILE A N 1
ATOM 652 C CA . ILE A 1 76 ? -2.564 -11.039 -3.203 1.00 92.38 76 ILE A CA 1
ATOM 653 C C . ILE A 1 76 ? -1.132 -11.496 -2.904 1.00 92.38 76 ILE A C 1
ATOM 655 O O . ILE A 1 76 ? -0.898 -12.586 -2.385 1.00 92.38 76 ILE A O 1
ATOM 659 N N . ILE A 1 77 ? -0.157 -10.635 -3.205 1.00 90.56 77 ILE A N 1
ATOM 660 C CA . ILE A 1 77 ? 1.272 -10.921 -3.033 1.00 90.56 77 ILE A CA 1
ATOM 661 C C . ILE A 1 77 ? 1.911 -9.770 -2.237 1.00 90.56 77 ILE A C 1
ATOM 663 O O . ILE A 1 77 ? 1.986 -8.656 -2.760 1.00 90.56 77 ILE A O 1
ATOM 667 N N . PRO A 1 78 ? 2.386 -9.998 -0.997 1.00 92.50 78 PRO A N 1
ATOM 668 C CA . PRO A 1 78 ? 2.317 -11.247 -0.235 1.00 92.50 78 PRO A CA 1
ATOM 669 C C . PRO A 1 78 ? 0.899 -11.503 0.304 1.00 92.50 78 PRO A C 1
ATOM 671 O O . PRO A 1 78 ? 0.203 -10.555 0.667 1.00 92.50 78 PRO A O 1
ATOM 674 N N . LYS A 1 79 ? 0.487 -12.771 0.441 1.00 94.06 79 LYS A N 1
ATOM 675 C CA . LYS A 1 79 ? -0.850 -13.155 0.957 1.00 94.06 79 LYS A CA 1
ATOM 676 C C . LYS A 1 79 ? -1.133 -12.547 2.332 1.00 94.06 79 LYS A C 1
ATOM 678 O O . LYS A 1 79 ? -2.249 -12.137 2.644 1.00 94.06 79 LYS A O 1
ATOM 683 N N . GLN A 1 80 ? -0.079 -12.423 3.136 1.00 93.88 80 GLN A N 1
ATOM 684 C CA . GLN A 1 80 ? -0.102 -11.854 4.478 1.00 93.88 80 GLN A CA 1
ATOM 685 C C . GLN A 1 80 ? -0.432 -10.351 4.493 1.00 93.88 80 GLN A C 1
ATOM 687 O O . GLN A 1 80 ? -0.756 -9.820 5.555 1.00 93.88 80 GLN A O 1
ATOM 692 N N . SER A 1 81 ? -0.465 -9.670 3.339 1.00 94.88 81 SER A N 1
ATOM 693 C CA . SER A 1 81 ? -1.030 -8.319 3.241 1.00 94.88 81 SER A CA 1
ATOM 694 C C . SER A 1 81 ? -2.501 -8.300 3.654 1.00 94.88 81 SER A C 1
ATOM 696 O O . SER A 1 81 ? -2.965 -7.293 4.185 1.00 94.88 81 SER A O 1
ATOM 698 N N . GLY A 1 82 ? -3.214 -9.420 3.479 1.00 93.69 82 GLY A N 1
ATOM 699 C CA . GLY A 1 82 ? -4.556 -9.618 4.017 1.00 93.69 82 GLY A CA 1
ATOM 700 C C . GLY A 1 82 ? -4.614 -9.575 5.545 1.00 93.69 82 GLY A C 1
ATOM 701 O O . GLY A 1 82 ? -5.696 -9.439 6.080 1.00 93.69 82 GLY A O 1
ATOM 702 N N . TRP A 1 83 ? -3.478 -9.636 6.246 1.00 94.12 83 TRP A N 1
ATOM 703 C CA . TRP A 1 83 ? -3.336 -9.496 7.698 1.00 94.12 83 TRP A CA 1
ATOM 704 C C . TRP A 1 83 ? -2.375 -8.345 8.071 1.00 94.12 83 TRP A C 1
ATOM 706 O O . TRP A 1 83 ? -1.640 -8.426 9.050 1.00 94.12 83 TRP A O 1
ATOM 716 N N . PHE A 1 84 ? -2.357 -7.254 7.294 1.00 94.06 84 PHE A N 1
ATOM 717 C CA . PHE A 1 84 ? -1.489 -6.076 7.520 1.00 94.06 84 PHE A CA 1
ATOM 718 C C . PHE A 1 84 ? 0.024 -6.356 7.546 1.00 94.06 84 PHE A C 1
ATOM 720 O O . PHE A 1 84 ? 0.804 -5.520 8.003 1.00 94.06 84 PHE A O 1
ATOM 727 N N . ILE A 1 85 ? 0.473 -7.494 7.018 1.00 93.06 85 ILE A N 1
ATOM 728 C CA . ILE A 1 85 ? 1.895 -7.835 6.953 1.00 93.06 85 ILE A CA 1
ATOM 729 C C . ILE A 1 85 ? 2.399 -7.627 5.524 1.00 93.06 85 ILE A C 1
ATOM 731 O O . ILE A 1 85 ? 1.901 -8.221 4.570 1.00 93.06 85 ILE A O 1
ATOM 735 N N . GLY A 1 86 ? 3.425 -6.789 5.385 1.00 91.31 86 GLY A N 1
ATOM 736 C CA . GLY A 1 86 ? 4.151 -6.585 4.134 1.00 91.31 86 GLY A CA 1
ATOM 737 C C . GLY A 1 86 ? 5.488 -7.323 4.096 1.00 91.31 86 GLY A C 1
ATOM 738 O O . GLY A 1 86 ? 5.929 -7.927 5.073 1.00 91.31 86 GLY A O 1
ATOM 739 N N . TYR A 1 87 ? 6.170 -7.229 2.956 1.00 91.94 87 TYR A N 1
ATOM 740 C CA . TYR A 1 87 ? 7.562 -7.654 2.840 1.00 91.94 87 TYR A CA 1
ATOM 741 C C . TYR A 1 87 ? 8.484 -6.793 3.711 1.00 91.94 87 TYR A C 1
ATOM 743 O O . TYR A 1 87 ? 8.313 -5.577 3.806 1.00 91.94 87 TYR A O 1
ATOM 751 N N . ALA A 1 88 ? 9.520 -7.413 4.278 1.00 87.38 88 ALA A N 1
ATOM 752 C CA . ALA A 1 88 ? 10.598 -6.675 4.925 1.00 87.38 88 ALA A CA 1
ATOM 753 C C . ALA A 1 88 ? 11.352 -5.803 3.897 1.00 87.38 88 ALA A C 1
ATOM 755 O O . ALA A 1 88 ? 11.427 -6.177 2.716 1.00 87.38 88 ALA A O 1
ATOM 756 N N . PRO A 1 89 ? 11.957 -4.675 4.311 1.00 85.50 89 PRO A N 1
ATOM 757 C CA . PRO A 1 89 ? 12.794 -3.871 3.427 1.00 85.50 89 PRO A CA 1
ATOM 758 C C . PRO A 1 89 ? 13.846 -4.732 2.720 1.00 85.50 89 PRO A C 1
ATOM 760 O O . PRO A 1 89 ? 14.454 -5.604 3.335 1.00 85.50 89 PRO A O 1
ATOM 763 N N . GLN A 1 90 ? 14.045 -4.498 1.422 1.00 81.25 90 GLN A N 1
ATOM 764 C CA . GLN A 1 90 ? 15.009 -5.222 0.575 1.00 81.25 90 GLN A CA 1
ATOM 765 C C . GLN A 1 90 ? 14.774 -6.740 0.418 1.00 81.25 90 GLN A C 1
ATOM 767 O O . GLN A 1 90 ? 15.602 -7.422 -0.180 1.00 81.25 90 GLN A O 1
ATOM 772 N N . SER A 1 91 ? 13.652 -7.290 0.897 1.00 77.69 91 SER A N 1
ATOM 773 C CA . SER A 1 91 ? 13.385 -8.738 0.811 1.00 77.69 91 SER A CA 1
ATOM 774 C C . SER A 1 91 ? 12.749 -9.196 -0.507 1.00 77.69 91 SER A C 1
ATOM 776 O O . SER A 1 91 ? 12.743 -10.392 -0.798 1.00 77.69 91 SER A O 1
ATOM 778 N N . PHE A 1 92 ? 12.249 -8.272 -1.334 1.00 70.12 92 PHE A N 1
ATOM 779 C CA . PHE A 1 92 ? 11.676 -8.616 -2.636 1.00 70.12 92 PHE A CA 1
ATOM 780 C C . PHE A 1 92 ? 12.770 -8.739 -3.692 1.00 70.12 92 PHE A C 1
ATOM 782 O O . PHE A 1 92 ? 13.431 -7.760 -4.040 1.00 70.12 92 PHE A O 1
ATOM 789 N N . LYS A 1 93 ? 12.939 -9.943 -4.234 1.00 60.09 93 LYS A N 1
ATOM 790 C CA . LYS A 1 93 ? 13.734 -10.162 -5.439 1.00 60.09 93 LYS A CA 1
ATOM 791 C C . LYS A 1 93 ? 12.792 -10.034 -6.626 1.00 60.09 93 LYS A C 1
ATOM 793 O O . LYS A 1 93 ? 11.846 -10.803 -6.742 1.00 60.09 93 LYS A O 1
ATOM 798 N N . VAL A 1 94 ? 13.032 -9.043 -7.482 1.00 55.38 94 VAL A N 1
ATOM 799 C CA . VAL A 1 94 ? 12.355 -8.979 -8.778 1.00 55.38 94 VAL A CA 1
ATOM 800 C C . VAL A 1 94 ? 12.837 -10.194 -9.564 1.00 55.38 94 VAL A C 1
ATOM 802 O O . VAL A 1 94 ? 13.995 -10.229 -9.973 1.00 55.38 94 VAL A O 1
ATOM 805 N N . GLU A 1 95 ? 11.983 -11.201 -9.726 1.00 47.47 95 GLU A N 1
ATOM 806 C CA . GLU A 1 95 ? 12.228 -12.251 -10.709 1.00 47.47 95 GLU A CA 1
ATOM 807 C C . GLU A 1 95 ? 12.203 -11.582 -12.090 1.00 47.47 95 GLU A C 1
ATOM 809 O O . GLU A 1 95 ? 11.173 -11.065 -12.535 1.00 47.47 95 GLU A O 1
ATOM 814 N N . THR A 1 96 ? 13.387 -11.463 -12.692 1.00 39.66 96 THR A N 1
ATOM 815 C CA . THR A 1 96 ? 13.589 -10.973 -14.062 1.00 39.66 96 THR A CA 1
ATOM 816 C C . THR A 1 96 ? 13.053 -11.962 -15.074 1.00 39.66 96 THR A C 1
ATOM 818 O O . THR A 1 96 ? 13.434 -13.147 -14.949 1.00 39.66 96 THR A O 1
#

Nearest PDB structures (foldseek):
  3gro-assem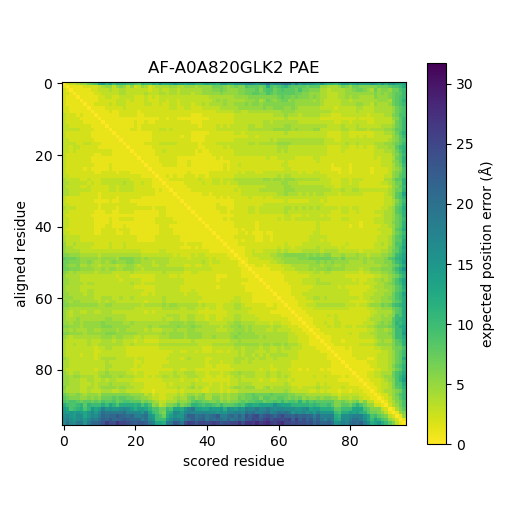bly1_B  TM=9.107E-01  e=8.021E-03  Homo sapiens
  1exw-assembly1_A  TM=8.782E-01  e=7.086E-03  Bos taurus

Mean predicted aligned error: 3.93 Å

Radius of gyration: 14.63 Å; Cα contacts (8 Å, |Δi|>4): 88; chains: 1; bounding box: 31×35×36 Å

=== Feature glossary ===
Feature key, reading from the visual/contextual features back to the raw sequence:

Rendered structure images. Structure images are PyMOL renders from six orthogonal camera directions. Cartoon representation draws helices as coils and strands as arrows; sticks shows the backbone as bonds; surface shows the solvent-excluded envelope. Rainbow coloring maps sequence position to hue (blue→red, N→C); chain coloring assigns a distinct color per polypeptide.

Contact-map, Ramachandran, and PAE plots. Three diagnostic plots accompany the record. The Cα contact map visualizes the tertiary structure as a 2D adjacency matrix (8 Å cutoff, sequence-local contacts suppressed). The Ramachandran plot shows the distribution of backbone (φ, ψ) torsions, with points in the α and β basins reflecting secondary structure content. The PAE plot shows AlphaFold's inter-residue confidence as a color matrix.

InterPro / GO / CATH / organism. The annotation block draws on four external resources. InterPro: which protein families and domains the sequence belongs to. GO: standardized terms for what the protein does, what process it participates in, and where in the cell it acts. CATH: which structural fold it has in the CATH hierarchy. Organism: the species of origin.

Nearest PDB structures. Structural nearest neighbors (via Foldseek easy-search vs the PDB). Reported per hit: target PDB id, E-value, and alignment TM-score. A TM-score above ~0.5 is the conventional threshold for 'same fold'.

Predicted aligned error. Predicted aligned error is AlphaFold's pairwise confidence. Unlike pLDDT (per-residue), PAE is per-residue-pair and captures whether two parts of the structure are correctly placed relative to each other. Units are ångströms of expected positional error.

Solvent-accessible surface area. SASA measures how much of the protein is reachable by solvent. It is computed by rolling a water-sized probe over the atomic surface and summing the exposed area (Å²). Per-residue SASA distinguishes core (buried, low SASA) from surface (exposed, high SASA) residues; total SASA is a whole-molecule size measure.

B-factor. Crystallographic B-factors measure how much each atom's electron density is smeared out, in Å². They rise in mobile loops and surface residues and fall in the buried interior. In AlphaFold models this column is repurposed to hold pLDDT instead.

pLDDT. For AlphaFold models, the B-factor field carries pLDDT — the model's own estimate of local accuracy on a 0–100 scale. Regions with pLDDT<50 should be treated as essentially unmodeled; they often correspond to intrinsically disordered segments.

Backbone torsions (φ/ψ). φ (phi) and ψ (psi) are the two rotatable backbone dihedrals per residue: φ is the C(i-1)–N–Cα–C torsion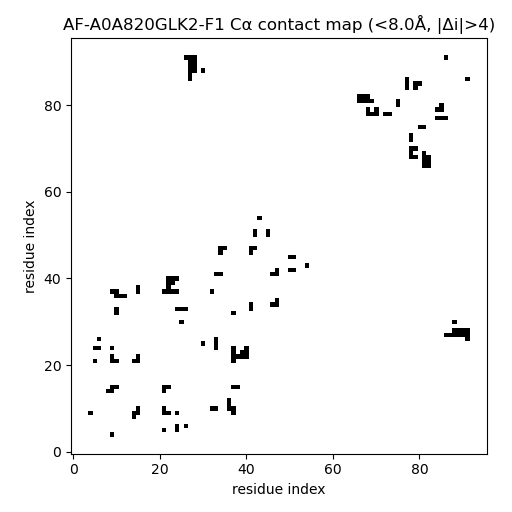, ψ is the N–Cα–C–N(i+1) torsion, both in degrees on (−180°, 180°]. α-helical residues cluster near (−60°, −45°); β-strand residues near (−120°, +130°). A Ramachandran plot is simply a scatter of (φ, ψ) for every residue.

Radius of gyration, Cα contacts, bounding box. Radius of gyration (Rg) is the root-mean-square distance of Cα atoms from their centroid — a single number for overall size and compactness. A globular domain of N residues has Rg ≈ 2.2·N^0.38 Å; an extended or disordered chain has a much larger Rg. The Cα contact count is the number of residue pairs whose Cα atoms are within 8 Å and are more than four positions apart in sequence — a standard proxy for tert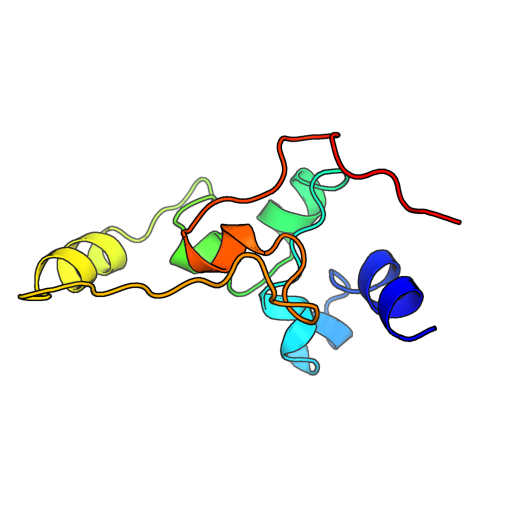iary packing density. The bounding box is the smallest axis-aligned box enclosing all Cα atoms.

Secondary structure (3-state, P-SEA). Three-state secondary structure (P-SEA) collapses the eight DSSP classes into helix (a), strand (b), and coil (c). P-SEA assigns these from Cα geometry alone — distances and angles — without requiring backbone oxygens, so it works on any Cα trace.

Secondary structure (8-state, DSSP). Secondary structure is the local, repeating backbone conformation. DSSP classifies it into eight states by reading the hydrogen-bond network: three helix types (H, G, I), two β types (E, B), two non-regular types (T, S), and unstructured coil (-).

Foldseek 3Di. The Foldseek 3Di string encodes local tertiary geometry as a 20-letter alphabet — one character per residue — derived from the relative positions of nearby Cα atoms. Unlike the amino-acid sequence, 3Di is a direct function of the 3D structure, so two proteins with the same fold have similar 3Di strings even at low sequence identity.

mmCIF coordinates. Structure coordinates are given as an mmCIF _atom_site loop: one row per atom with element, residue name, chain id, sequence number, and x/y/z position in Å. Only the four main-chain atoms per residue are included here; side chains are omitted to keep the record compact.

Sequence. This is the polypeptide sequence — one letter per residue, N-terminus first. Length ranges from a few dozen residues for small domains to over a thousand for large multi-domain proteins.